Protein AF-A0A921N3F0-F1 (afdb_monomer_lite)

Foldseek 3Di:
DCDDAQWWKDWPNWIWGFHADPDPFFGWIWGPDPPTDIDGGHGQDDPNTGIDTDDD

Organism: NCBI:txid1776391

Structure (mmCIF, N/CA/C/O backbone):
data_AF-A0A921N3F0-F1
#
_entry.id   AF-A0A921N3F0-F1
#
loop_
_atom_site.group_PDB
_atom_site.id
_atom_site.type_symbol
_atom_site.label_atom_id
_atom_site.label_alt_id
_atom_site.label_comp_id
_atom_site.label_asym_id
_atom_site.label_entity_id
_atom_site.label_seq_id
_atom_site.pdbx_PDB_ins_code
_atom_site.Cartn_x
_atom_site.Cartn_y
_atom_site.Cartn_z
_atom_site.occupancy
_atom_site.B_iso_or_equiv
_atom_site.auth_seq_id
_atom_site.auth_comp_id
_atom_site.auth_asym_id
_atom_site.auth_atom_id
_atom_site.pdbx_PDB_model_num
ATOM 1 N N . MET A 1 1 ? 2.936 12.608 -6.068 1.00 71.69 1 MET A N 1
ATOM 2 C CA . MET A 1 1 ? 2.760 11.332 -5.352 1.00 71.69 1 MET A CA 1
ATOM 3 C C . MET A 1 1 ? 1.295 10.962 -5.401 1.00 71.69 1 MET A C 1
ATOM 5 O O . MET A 1 1 ? 0.464 11.843 -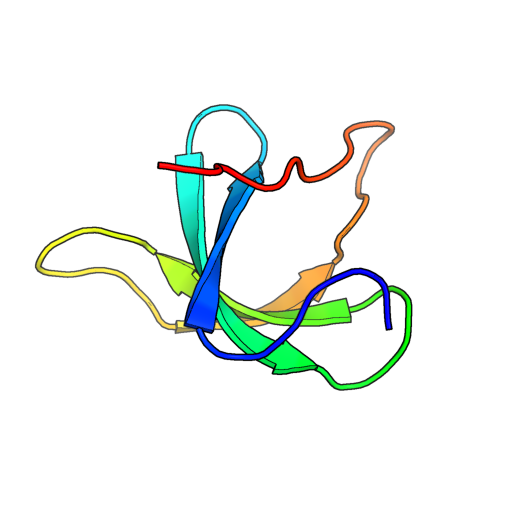5.208 1.00 71.69 1 MET A O 1
ATOM 9 N N . LYS A 1 2 ? 0.998 9.712 -5.765 1.00 84.19 2 LYS A N 1
ATOM 10 C CA . LYS A 1 2 ? -0.367 9.212 -5.979 1.00 84.19 2 LYS A CA 1
ATOM 11 C C . LYS A 1 2 ? -1.158 9.084 -4.671 1.00 84.19 2 LYS A C 1
ATOM 13 O O . LYS A 1 2 ? -2.336 9.417 -4.646 1.00 84.19 2 LYS A O 1
ATOM 18 N N . PHE A 1 3 ? -0.471 8.680 -3.607 1.00 92.62 3 PHE A N 1
ATOM 19 C CA . PHE A 1 3 ? -0.977 8.589 -2.239 1.00 92.62 3 PHE A CA 1
ATOM 20 C C . PHE A 1 3 ? -0.101 9.414 -1.295 1.00 92.62 3 PHE A C 1
ATOM 22 O O . PHE A 1 3 ? 0.935 9.957 -1.702 1.00 92.62 3 PHE A O 1
ATOM 29 N N . LYS A 1 4 ? -0.538 9.531 -0.045 1.00 94.25 4 LYS A N 1
ATOM 30 C CA . LYS A 1 4 ? 0.114 10.272 1.034 1.00 94.25 4 LYS A CA 1
ATOM 31 C C . LYS A 1 4 ? 0.225 9.390 2.272 1.00 94.25 4 LYS A C 1
ATOM 33 O O . LYS A 1 4 ? -0.531 8.443 2.441 1.00 94.25 4 LYS A O 1
ATOM 38 N N . VAL A 1 5 ? 1.162 9.721 3.156 1.00 96.00 5 VAL A N 1
ATOM 39 C CA . VAL A 1 5 ? 1.293 9.035 4.450 1.00 96.00 5 VAL A CA 1
ATOM 40 C C . VAL A 1 5 ? -0.001 9.187 5.254 1.00 96.00 5 VAL A C 1
ATOM 42 O O . VAL A 1 5 ? -0.523 10.297 5.365 1.00 96.00 5 VAL A O 1
ATOM 45 N N . GLY A 1 6 ? -0.490 8.075 5.799 1.00 94.88 6 GLY A N 1
ATOM 46 C CA . GLY A 1 6 ? -1.762 7.965 6.513 1.00 94.88 6 GLY A CA 1
ATOM 47 C C . GLY A 1 6 ? -2.968 7.646 5.625 1.00 94.88 6 GLY A C 1
ATOM 48 O O . GLY A 1 6 ? -4.045 7.387 6.158 1.00 94.88 6 GLY A O 1
ATOM 49 N N . ASP A 1 7 ? -2.821 7.641 4.294 1.00 96.06 7 ASP A N 1
ATOM 50 C CA . ASP A 1 7 ? -3.887 7.169 3.406 1.00 96.06 7 ASP A CA 1
ATOM 51 C C . ASP A 1 7 ? -4.121 5.664 3.619 1.00 96.06 7 ASP A C 1
ATOM 53 O O . ASP A 1 7 ? -3.167 4.887 3.714 1.00 96.06 7 ASP A O 1
ATOM 57 N N . ILE A 1 8 ? -5.391 5.250 3.635 1.00 96.88 8 ILE A N 1
ATOM 58 C CA . ILE A 1 8 ? -5.780 3.837 3.572 1.00 96.88 8 ILE A CA 1
ATOM 59 C C . ILE A 1 8 ? -6.081 3.490 2.117 1.00 96.88 8 ILE A C 1
ATOM 61 O O . ILE A 1 8 ? -6.915 4.133 1.478 1.00 96.88 8 ILE A O 1
ATOM 65 N N . ILE A 1 9 ? -5.400 2.481 1.586 1.00 96.44 9 ILE A N 1
ATOM 66 C CA . ILE A 1 9 ? -5.539 2.023 0.206 1.00 96.44 9 ILE A CA 1
ATOM 67 C C . ILE A 1 9 ? -6.012 0.570 0.153 1.00 96.44 9 ILE A C 1
ATOM 69 O O . ILE A 1 9 ? -5.640 -0.237 0.997 1.00 96.44 9 ILE A O 1
ATOM 73 N N . GLU A 1 10 ? -6.804 0.228 -0.858 1.00 96.19 10 GLU A N 1
ATOM 74 C CA . GLU A 1 10 ? -7.189 -1.147 -1.183 1.00 96.19 10 GLU A CA 1
ATOM 75 C C . GLU A 1 10 ? -6.340 -1.666 -2.345 1.00 96.19 10 GLU A C 1
ATOM 77 O O . GLU A 1 10 ? -6.242 -1.003 -3.382 1.00 96.19 10 GLU A O 1
ATOM 82 N N . PHE A 1 11 ? -5.785 -2.869 -2.208 1.00 95.31 11 PHE A N 1
ATOM 83 C CA . PHE A 1 11 ? -5.150 -3.607 -3.295 1.00 95.31 11 PHE A CA 1
ATOM 84 C C . PHE A 1 11 ? -5.552 -5.082 -3.239 1.00 95.31 11 PHE A C 1
ATOM 86 O O . PHE A 1 11 ? -5.424 -5.718 -2.196 1.00 95.31 11 PHE A O 1
ATOM 93 N N . CYS A 1 12 ? -6.066 -5.627 -4.347 1.00 90.81 12 CYS A N 1
ATOM 94 C CA . CYS A 1 12 ? -6.559 -7.010 -4.432 1.00 90.81 12 CYS A CA 1
ATOM 95 C C . CYS A 1 12 ? -7.554 -7.399 -3.312 1.00 90.81 12 CYS A C 1
ATOM 97 O O . CYS A 1 12 ? -7.563 -8.541 -2.853 1.00 90.81 12 CYS A O 1
ATOM 99 N N . GLY A 1 13 ? -8.390 -6.454 -2.863 1.00 91.25 13 GLY A N 1
ATOM 100 C CA . GLY A 1 13 ? -9.374 -6.670 -1.793 1.00 91.25 13 GLY A CA 1
ATOM 101 C C . GLY A 1 13 ? -8.802 -6.663 -0.370 1.00 91.25 13 GLY A C 1
ATOM 102 O O . GLY A 1 13 ? -9.511 -7.027 0.565 1.00 91.25 13 GLY A O 1
ATOM 103 N N . GLN A 1 14 ? -7.539 -6.268 -0.193 1.00 94.25 14 GLN A N 1
ATOM 104 C CA . GLN A 1 14 ? -6.911 -6.071 1.113 1.00 94.25 14 GLN A CA 1
ATOM 105 C C . GLN A 1 14 ? -6.629 -4.587 1.352 1.00 94.25 14 GLN A C 1
ATOM 107 O O . GLN A 1 14 ? -6.271 -3.864 0.422 1.00 94.25 14 GLN A O 1
ATOM 112 N N . GLU A 1 15 ? -6.775 -4.139 2.598 1.00 96.44 15 GLU A N 1
ATOM 113 C CA . GLU A 1 15 ? -6.520 -2.756 3.001 1.00 96.44 15 GLU A CA 1
ATOM 114 C C . GLU A 1 15 ? -5.107 -2.577 3.568 1.00 96.44 15 GLU A C 1
ATOM 116 O O . GLU A 1 15 ? -4.619 -3.401 4.346 1.00 96.44 15 GLU A O 1
ATOM 121 N N . PHE A 1 16 ? -4.476 -1.453 3.236 1.00 97.12 16 PHE A N 1
ATOM 122 C CA . PHE A 1 16 ? -3.142 -1.087 3.693 1.00 97.12 16 PHE A CA 1
ATOM 123 C C . PHE A 1 16 ? -3.081 0.397 4.072 1.00 97.12 16 PHE A C 1
ATOM 125 O O . PHE A 1 16 ? -3.636 1.241 3.377 1.00 97.12 16 PHE A O 1
ATOM 132 N N . GLU A 1 17 ? -2.366 0.734 5.140 1.00 97.25 17 GLU A N 1
ATOM 133 C CA . GLU A 1 17 ? -2.021 2.107 5.512 1.00 97.25 17 GLU A CA 1
ATOM 134 C C . GLU A 1 17 ? -0.675 2.501 4.894 1.00 97.25 17 GLU A C 1
ATOM 136 O O . GLU A 1 17 ? 0.329 1.801 5.054 1.00 97.25 17 GLU A O 1
ATOM 141 N N . VAL A 1 18 ? -0.628 3.645 4.213 1.00 97.00 18 VAL A N 1
ATOM 142 C CA . VAL A 1 18 ? 0.607 4.188 3.641 1.00 97.00 18 VAL A CA 1
ATOM 143 C C . VAL A 1 18 ? 1.469 4.798 4.743 1.00 97.0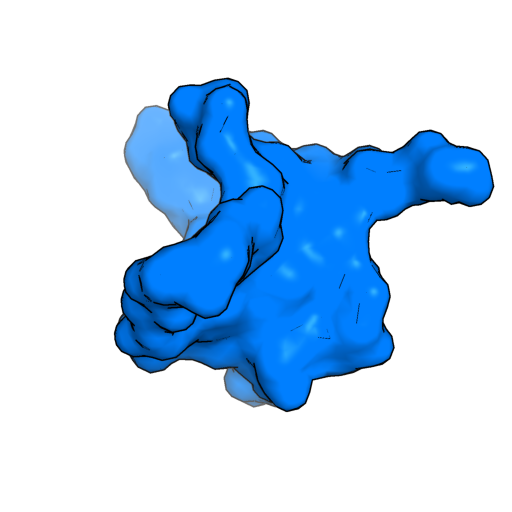0 18 VAL A C 1
ATOM 145 O O . VAL A 1 18 ? 1.104 5.792 5.364 1.00 97.00 18 VAL A O 1
ATOM 148 N N . LEU A 1 19 ? 2.664 4.246 4.944 1.00 97.56 19 LEU A N 1
ATOM 149 C CA . LEU A 1 19 ? 3.627 4.723 5.939 1.00 97.56 19 LEU A CA 1
ATOM 150 C C . LEU A 1 19 ? 4.674 5.668 5.345 1.00 97.56 19 LEU A C 1
ATOM 152 O O . LEU A 1 19 ? 5.182 6.548 6.034 1.00 97.56 19 LEU A O 1
ATOM 156 N N . GLU A 1 20 ? 5.043 5.458 4.083 1.00 97.38 20 GLU A N 1
ATOM 157 C CA . GLU A 1 20 ? 6.064 6.242 3.390 1.00 97.38 20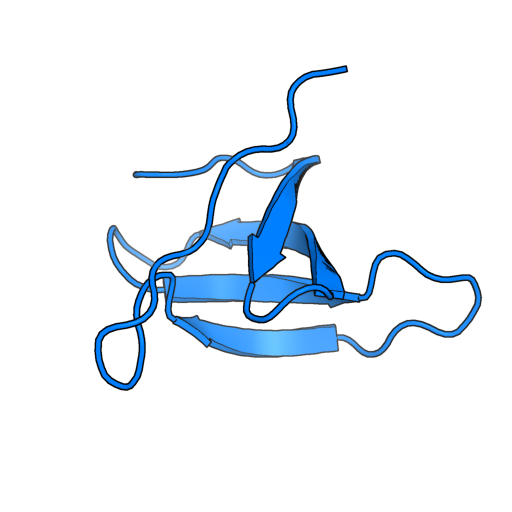 GLU A CA 1
ATOM 158 C C . GLU A 1 20 ? 5.847 6.161 1.878 1.00 97.38 20 GLU A C 1
ATOM 160 O O . GLU A 1 20 ? 5.475 5.112 1.358 1.00 97.38 20 GLU A O 1
ATOM 165 N N . CYS A 1 21 ? 6.090 7.252 1.156 1.00 95.62 21 CYS A N 1
ATOM 166 C CA . CYS A 1 21 ? 6.072 7.266 -0.306 1.00 95.62 21 CYS A CA 1
ATOM 167 C C . CYS A 1 21 ? 7.502 7.456 -0.805 1.00 95.62 21 CYS A C 1
ATOM 169 O O . CYS A 1 21 ? 8.102 8.498 -0.545 1.00 95.62 21 CYS A O 1
ATOM 171 N N . TYR A 1 22 ? 8.040 6.471 -1.522 1.00 93.50 22 TYR A N 1
ATOM 172 C CA . TYR A 1 22 ? 9.391 6.565 -2.079 1.00 93.50 22 TYR A CA 1
ATOM 173 C C . TYR A 1 22 ? 9.391 7.393 -3.363 1.00 93.50 22 TYR A C 1
ATOM 175 O O . TYR A 1 22 ? 10.248 8.250 -3.568 1.00 93.50 22 TYR A O 1
ATOM 183 N N . ASP A 1 23 ? 8.388 7.170 -4.209 1.00 91.25 23 ASP A N 1
ATOM 184 C CA . ASP A 1 23 ? 8.219 7.845 -5.490 1.00 91.25 23 ASP A CA 1
ATOM 185 C C . ASP A 1 23 ? 6.726 7.899 -5.888 1.00 91.25 23 ASP A C 1
ATOM 187 O O . ASP A 1 23 ? 5.823 7.863 -5.048 1.00 91.25 23 ASP A O 1
ATOM 191 N N . ASN A 1 24 ? 6.436 8.066 -7.181 1.00 89.38 24 ASN A N 1
ATOM 192 C CA . ASN A 1 24 ? 5.062 8.119 -7.684 1.00 89.38 24 ASN A CA 1
ATOM 193 C C . ASN A 1 24 ? 4.425 6.741 -7.934 1.00 89.38 24 ASN A C 1
ATOM 195 O O . ASN A 1 24 ? 3.233 6.712 -8.233 1.00 89.38 24 ASN A O 1
ATOM 199 N N . ILE A 1 25 ? 5.176 5.641 -7.834 1.00 92.62 25 ILE A N 1
ATOM 200 C CA . ILE A 1 25 ? 4.736 4.274 -8.162 1.00 92.62 25 ILE A CA 1
ATOM 201 C C . ILE A 1 25 ? 4.893 3.277 -7.005 1.00 92.62 25 ILE A C 1
ATOM 203 O O . ILE A 1 25 ? 4.321 2.192 -7.081 1.00 92.62 25 ILE A O 1
ATOM 207 N N . SER A 1 26 ? 5.642 3.620 -5.955 1.00 95.31 26 SER A N 1
ATOM 208 C CA . SER A 1 26 ? 5.913 2.734 -4.829 1.00 95.31 26 SER A CA 1
ATOM 209 C C . SER A 1 26 ? 6.100 3.453 -3.488 1.00 95.31 26 SER A C 1
ATOM 211 O O . SER A 1 26 ? 6.320 4.670 -3.411 1.00 95.31 26 SER A O 1
ATOM 213 N N . GLY A 1 27 ? 6.026 2.675 -2.411 1.00 96.44 27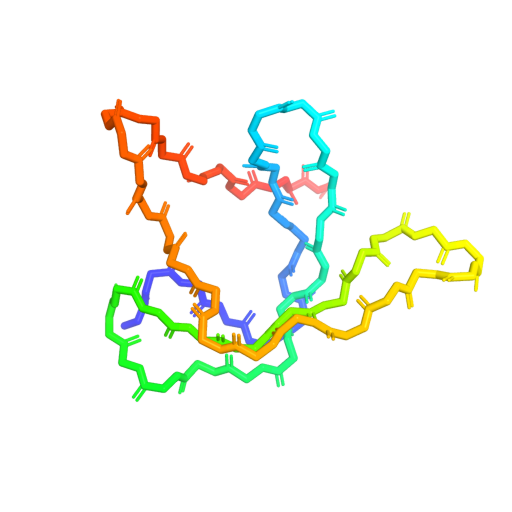 GLY A N 1
ATOM 214 C CA . GLY A 1 27 ? 6.260 3.141 -1.052 1.00 96.44 27 GLY A CA 1
ATOM 215 C C . GLY A 1 27 ? 6.321 2.014 -0.028 1.00 96.44 27 GLY A C 1
ATOM 216 O O . GLY A 1 27 ? 6.537 0.846 -0.356 1.00 96.44 27 GLY A O 1
ATOM 217 N N . ARG A 1 28 ? 6.136 2.378 1.238 1.00 97.81 28 ARG A N 1
ATOM 218 C CA . ARG A 1 28 ? 6.029 1.454 2.365 1.00 97.81 28 ARG A CA 1
ATOM 219 C C . ARG A 1 28 ? 4.623 1.504 2.921 1.00 97.81 28 ARG A C 1
ATOM 221 O O . ARG A 1 28 ? 4.103 2.592 3.172 1.00 97.81 28 ARG A O 1
ATOM 228 N N . VAL A 1 29 ? 4.047 0.337 3.166 1.00 97.75 29 VAL A N 1
ATOM 229 C CA . VAL A 1 29 ? 2.705 0.214 3.733 1.00 97.75 29 VAL A CA 1
ATOM 230 C C . VAL A 1 29 ? 2.695 -0.738 4.922 1.00 97.75 29 VAL A C 1
ATOM 232 O O . VAL A 1 29 ? 3.628 -1.523 5.111 1.00 97.75 29 VAL A O 1
ATOM 235 N N . ARG A 1 30 ? 1.631 -0.674 5.713 1.00 97.88 30 ARG A N 1
ATOM 236 C CA . ARG A 1 30 ? 1.276 -1.673 6.720 1.00 97.88 30 ARG A CA 1
ATOM 237 C C . ARG A 1 30 ? -0.086 -2.252 6.369 1.00 97.88 30 ARG A C 1
ATOM 239 O O . ARG A 1 30 ? -0.975 -1.493 6.011 1.00 97.88 30 ARG A O 1
ATOM 246 N N . GLU A 1 31 ? -0.270 -3.559 6.483 1.00 97.38 31 GLU A N 1
ATOM 247 C CA . GLU A 1 31 ? -1.614 -4.149 6.406 1.00 97.38 31 GLU A CA 1
ATOM 248 C C . GLU A 1 31 ? -2.535 -3.532 7.475 1.00 97.38 31 GLU A C 1
ATOM 250 O O . GLU A 1 31 ? -2.146 -3.397 8.638 1.00 97.38 31 GLU A O 1
ATOM 255 N N . ASN A 1 32 ? -3.754 -3.142 7.096 1.00 94.69 32 ASN A N 1
ATOM 256 C CA . ASN A 1 32 ? -4.708 -2.488 7.996 1.00 94.69 32 ASN A CA 1
ATOM 257 C C . ASN A 1 32 ? -5.474 -3.519 8.853 1.00 94.69 32 ASN A C 1
ATOM 259 O O . ASN A 1 32 ? -6.692 -3.664 8.762 1.00 94.69 32 ASN A O 1
ATOM 263 N N . CYS A 1 33 ? -4.742 -4.277 9.667 1.00 92.56 33 CYS A N 1
ATOM 264 C CA . CYS A 1 33 ? -5.272 -5.236 10.636 1.00 92.56 33 CYS A CA 1
ATOM 265 C C . CYS A 1 33 ? -4.416 -5.246 11.918 1.00 92.56 33 CYS A C 1
ATOM 267 O O . CYS A 1 33 ? -3.318 -4.686 11.943 1.00 92.56 33 CYS A O 1
ATOM 269 N N . GLU A 1 34 ? -4.927 -5.852 12.999 1.00 91.44 34 GLU A N 1
ATOM 270 C CA . GLU A 1 34 ? -4.304 -5.814 14.339 1.00 91.44 34 GLU A CA 1
ATOM 271 C C . GLU A 1 34 ? -2.822 -6.244 14.310 1.00 91.44 34 GLU A C 1
ATOM 273 O O . GLU A 1 34 ? -1.955 -5.506 14.785 1.00 91.44 34 GLU A O 1
ATOM 278 N N . ASP A 1 35 ? -2.526 -7.342 13.609 1.00 93.44 35 ASP A N 1
ATOM 279 C CA . ASP A 1 35 ? -1.184 -7.923 13.450 1.00 93.44 35 ASP A CA 1
ATOM 280 C C . ASP A 1 35 ? -0.537 -7.630 12.083 1.00 93.44 35 ASP A C 1
ATOM 282 O O . ASP A 1 35 ? 0.331 -8.372 11.620 1.00 93.44 35 ASP A O 1
ATOM 286 N N . GLY A 1 36 ? -0.971 -6.566 11.402 1.00 92.81 36 GLY A N 1
ATOM 287 C CA . GLY A 1 36 ? -0.562 -6.290 10.027 1.00 92.81 36 GLY A CA 1
ATOM 288 C C . GLY A 1 36 ? 0.950 -6.158 9.832 1.00 92.81 36 GLY A C 1
ATOM 289 O O . GLY A 1 36 ? 1.622 -5.417 10.561 1.00 92.81 36 GLY A O 1
ATOM 290 N N . CYS A 1 37 ? 1.485 -6.836 8.814 1.00 96.75 37 CYS A N 1
ATOM 291 C CA . CYS A 1 37 ? 2.898 -6.778 8.466 1.00 96.75 37 CYS A CA 1
ATOM 292 C C . CYS A 1 37 ? 3.250 -5.458 7.772 1.00 96.75 37 CYS A C 1
ATOM 294 O O . CYS A 1 37 ? 2.447 -4.859 7.053 1.00 96.75 37 CYS A O 1
ATOM 296 N N . ILE A 1 38 ? 4.501 -5.024 7.946 1.00 97.75 38 ILE A N 1
ATOM 297 C CA . ILE A 1 38 ? 5.067 -3.918 7.168 1.00 97.75 38 ILE A CA 1
ATOM 298 C C . ILE A 1 38 ? 5.637 -4.479 5.870 1.00 97.75 38 ILE A C 1
ATOM 300 O O . ILE A 1 38 ? 6.524 -5.335 5.886 1.00 97.75 38 ILE A O 1
ATOM 304 N N . ILE A 1 39 ? 5.173 -3.937 4.748 1.00 97.12 39 ILE A N 1
ATOM 305 C CA . ILE A 1 39 ? 5.657 -4.285 3.417 1.00 97.12 39 ILE A CA 1
ATOM 306 C C . ILE A 1 39 ? 6.479 -3.114 2.890 1.00 97.12 39 ILE A C 1
ATOM 308 O O . ILE A 1 39 ? 5.985 -1.997 2.720 1.00 97.12 39 ILE A O 1
ATOM 312 N N . ASN A 1 40 ? 7.756 -3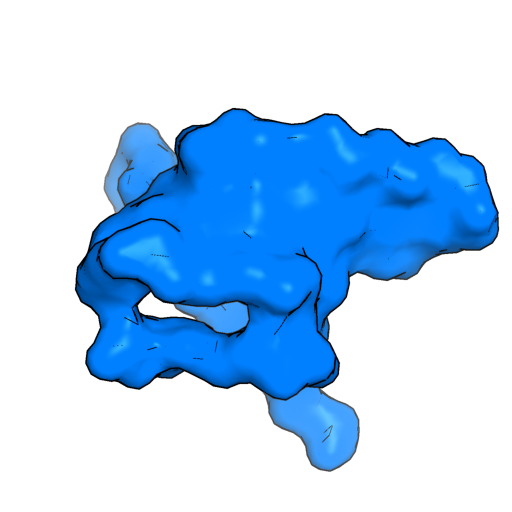.382 2.634 1.00 96.56 40 ASN A N 1
ATOM 313 C CA . ASN A 1 40 ? 8.663 -2.436 1.994 1.00 96.56 40 ASN A CA 1
ATOM 314 C C . ASN A 1 40 ? 8.603 -2.614 0.471 1.00 96.56 40 ASN A C 1
ATOM 316 O O . ASN A 1 40 ? 8.468 -3.740 -0.004 1.00 96.56 40 ASN A O 1
ATOM 320 N N . ASN A 1 41 ? 8.770 -1.524 -0.284 1.00 94.38 41 ASN A N 1
ATOM 321 C CA . ASN A 1 41 ? 8.707 -1.511 -1.756 1.00 94.38 41 ASN A CA 1
ATOM 322 C C . ASN A 1 41 ? 7.364 -2.011 -2.314 1.00 94.38 41 ASN A C 1
ATOM 324 O O . ASN A 1 41 ? 7.310 -2.761 -3.287 1.00 94.38 41 ASN A O 1
ATOM 328 N N . PHE A 1 42 ? 6.271 -1.601 -1.679 1.00 96.06 42 PHE A N 1
ATOM 329 C CA . PHE A 1 42 ? 4.924 -1.869 -2.150 1.00 96.06 42 PHE A CA 1
ATOM 330 C C . PHE A 1 42 ? 4.624 -1.002 -3.377 1.00 96.06 42 PHE A C 1
ATOM 332 O O . PHE A 1 42 ? 4.772 0.219 -3.319 1.00 96.06 42 PHE A O 1
ATOM 339 N N . TYR A 1 43 ? 4.212 -1.622 -4.483 1.00 95.31 43 TYR A N 1
ATOM 340 C CA . TYR A 1 43 ? 3.884 -0.920 -5.723 1.00 95.31 43 TYR A CA 1
ATOM 341 C C . TYR A 1 43 ? 2.399 -0.574 -5.775 1.00 95.31 43 TYR A C 1
ATOM 343 O O . TYR A 1 43 ? 1.545 -1.427 -5.558 1.00 95.31 43 TYR A O 1
ATOM 351 N N . TRP A 1 44 ? 2.087 0.666 -6.149 1.00 94.56 44 TRP A N 1
ATOM 352 C CA . TRP A 1 44 ? 0.709 1.145 -6.297 1.00 94.56 44 TRP A CA 1
ATOM 353 C C . TRP A 1 44 ? -0.053 0.449 -7.430 1.00 94.56 44 TRP A C 1
ATOM 355 O O . TRP A 1 44 ? -1.281 0.501 -7.468 1.00 94.56 44 TRP A O 1
ATOM 365 N N . THR A 1 45 ? 0.671 -0.175 -8.357 1.00 93.56 45 THR A N 1
ATOM 366 C CA . THR A 1 45 ? 0.130 -0.914 -9.497 1.00 93.56 45 THR A CA 1
ATOM 367 C C . THR A 1 45 ? 1.012 -2.138 -9.743 1.00 93.56 45 THR A C 1
ATOM 369 O O . THR A 1 45 ? 2.224 -1.996 -9.912 1.00 93.56 45 THR A O 1
ATOM 372 N N . TYR A 1 46 ? 0.428 -3.336 -9.791 1.00 90.38 46 TYR A N 1
ATOM 373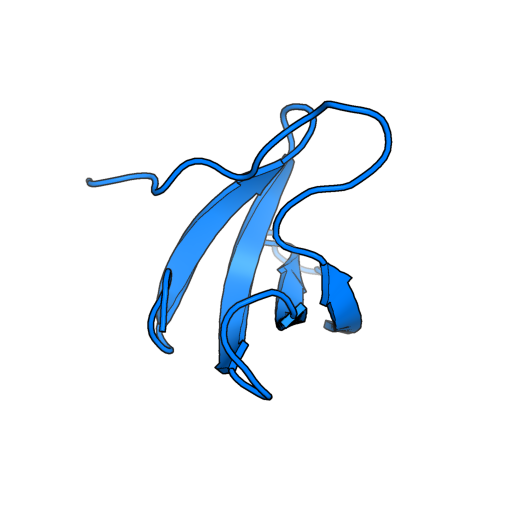 C CA . TYR A 1 46 ? 1.153 -4.574 -10.090 1.00 90.38 46 TYR A CA 1
ATOM 374 C C . TYR A 1 46 ? 0.243 -5.569 -10.814 1.00 90.38 46 TYR A C 1
ATOM 376 O O . TYR A 1 46 ? -0.914 -5.743 -10.449 1.00 90.38 46 TYR A O 1
ATOM 384 N N . GLY A 1 47 ? 0.753 -6.218 -11.866 1.00 86.81 47 GLY A N 1
ATOM 385 C CA . GLY A 1 47 ? -0.006 -7.236 -12.607 1.00 86.81 47 GLY A CA 1
ATOM 386 C C . GLY A 1 47 ? -1.264 -6.725 -13.327 1.00 86.81 47 GLY A C 1
ATOM 387 O O . GLY A 1 47 ? -2.131 -7.527 -13.649 1.00 86.81 47 GLY A O 1
ATOM 388 N N . GLY A 1 48 ? -1.372 -5.415 -13.580 1.00 88.06 48 GLY A N 1
ATOM 389 C CA . GLY A 1 48 ? -2.557 -4.783 -14.177 1.00 88.06 48 GLY A CA 1
ATOM 390 C C . GLY A 1 48 ? -3.596 -4.298 -13.161 1.00 88.06 48 GLY A C 1
ATOM 391 O O . GLY A 1 48 ? -4.459 -3.506 -13.529 1.00 88.06 48 GLY A O 1
ATOM 392 N N . GLU A 1 49 ? -3.466 -4.691 -11.893 1.00 91.25 49 GLU A N 1
ATOM 393 C CA . GLU A 1 49 ? -4.288 -4.185 -10.796 1.00 91.25 49 GLU A CA 1
ATOM 394 C C . GLU A 1 49 ? -3.693 -2.893 -10.233 1.00 91.25 49 GLU A C 1
ATOM 396 O O . GLU A 1 49 ? -2.473 -2.709 -10.190 1.00 91.25 49 GLU A O 1
ATOM 401 N N . GLU A 1 50 ? -4.563 -1.997 -9.776 1.00 94.50 50 GLU A N 1
ATOM 402 C CA . GLU A 1 50 ? -4.202 -0.682 -9.263 1.00 94.50 50 GLU A CA 1
ATOM 403 C C . GLU A 1 50 ? -4.828 -0.439 -7.885 1.00 94.50 50 GLU A C 1
ATOM 405 O O . GLU A 1 50 ? -6.005 -0.724 -7.661 1.00 94.50 50 GLU A O 1
ATOM 410 N N . CYS A 1 51 ? -4.034 0.134 -6.978 1.00 95.00 51 CYS A N 1
ATOM 411 C CA . CYS A 1 51 ? -4.486 0.533 -5.654 1.00 95.00 51 CYS A CA 1
ATOM 412 C C . CYS A 1 51 ? -5.545 1.631 -5.732 1.00 95.00 51 CYS A C 1
ATOM 414 O O . CYS A 1 51 ? -5.407 2.590 -6.500 1.00 95.00 51 CYS A O 1
ATOM 416 N N . LYS A 1 52 ? -6.547 1.549 -4.860 1.00 95.62 52 LYS A N 1
ATOM 417 C CA . LYS A 1 52 ? -7.606 2.557 -4.733 1.00 95.62 52 LYS A CA 1
ATOM 418 C C . LYS A 1 52 ? -7.533 3.216 -3.368 1.00 95.62 52 LYS A C 1
ATOM 420 O O . LYS A 1 52 ? -7.360 2.530 -2.371 1.00 95.62 52 LYS A O 1
ATOM 425 N N . LEU A 1 53 ? -7.695 4.535 -3.318 1.00 95.56 53 LEU A N 1
ATOM 426 C CA . LEU A 1 53 ? -7.830 5.245 -2.048 1.00 95.56 53 LEU A CA 1
ATOM 427 C C . LEU A 1 53 ? -9.195 4.924 -1.429 1.00 95.56 53 LEU A C 1
ATOM 429 O O . LEU A 1 53 ? -10.222 5.114 -2.083 1.00 95.56 53 LEU A O 1
ATOM 433 N N . ILE A 1 54 ? -9.208 4.495 -0.170 1.00 93.88 54 ILE A N 1
ATOM 434 C CA . ILE A 1 54 ? -10.428 4.369 0.623 1.00 93.88 54 ILE A CA 1
ATOM 435 C C . ILE A 1 54 ? -10.635 5.692 1.358 1.00 93.88 54 ILE A C 1
ATOM 437 O O . ILE A 1 54 ? -9.963 6.000 2.341 1.00 93.88 54 ILE A O 1
ATOM 441 N N . THR A 1 55 ? -11.578 6.497 0.879 1.00 77.31 55 THR A N 1
ATOM 442 C CA . THR A 1 55 ? -12.062 7.673 1.608 1.00 77.31 55 THR A CA 1
ATOM 443 C C . THR A 1 55 ? -13.177 7.238 2.554 1.00 77.31 55 THR A C 1
ATOM 445 O O . THR A 1 55 ? -14.207 6.750 2.085 1.00 77.31 55 THR A O 1
ATOM 448 N N . LYS A 1 56 ? -12.976 7.403 3.864 1.00 56.88 56 LYS A N 1
ATOM 449 C CA . LYS A 1 56 ? -14.070 7.376 4.846 1.00 56.88 56 LYS A CA 1
ATOM 450 C C . LYS A 1 56 ? -14.815 8.705 4.862 1.00 56.88 56 LYS A C 1
ATOM 452 O O . LYS A 1 56 ? -14.145 9.746 4.677 1.00 56.88 56 LYS A O 1
#

Sequence (56 aa):
MKFKVGDIIEFCGQEFEVLECYDNISGRVRENCEDGCIINNFYWTYGGEECKLITK

Radius of gyration: 10.09 Å; chains: 1; bounding box: 24×19×28 Å

pLDDT: mean 93.05, std 6.78, range [56.88, 97.88]

Secondary structure (DSSP, 8-state):
--S-TT-EEEETTEEEEEEEE-SSSEEEEEESSTTPPEEEEEESEETTEE-EE---